Protein AF-A0A9C7CE19-F1 (afdb_monomer_lite)

pLDDT: mean 78.68, std 15.4, range [39.5, 96.31]

InterPro domains:
  IPR011577 Cytochrome b561, bacterial/Ni-hydrogenase [PF01292] (2-92)
  IPR016174 Di-haem cytochrome, transmembrane [SSF81342] (9-94)
  IPR051542 Hydrogenase-associated cytochrome [PTHR30485] (8-95)

Radius of gyration: 19.97 Å; chains: 1; bounding box: 48×38×49 Å

Secondary structure (DSSP, 8-state):
--HHHHTTS------TT--HHHHHHHHHHHHHHHHHHHHHHHHHTTTTTHHHHHHHHHHHHHHHHHHHHHHHHHHHHHHHTTS-HHHHHHH------GGGS-SS--HHHHHHHHHHHHHHHHHHHTT--HHHH-

Organism: NCBI:txid1743159

Structure (mmCIF, N/CA/C/O backbone):
data_AF-A0A9C7CE19-F1
#
_entry.id   AF-A0A9C7CE19-F1
#
loop_
_atom_site.group_PDB
_atom_site.id
_atom_site.type_symbol
_atom_site.label_atom_id
_atom_site.label_alt_id
_atom_site.label_comp_id
_atom_site.label_asym_id
_atom_site.label_entity_id
_atom_site.label_seq_id
_atom_site.pdbx_PDB_ins_code
_atom_site.Cartn_x
_atom_site.Cartn_y
_atom_site.Cartn_z
_atom_site.occupancy
_atom_site.B_iso_or_equiv
_atom_site.auth_seq_id
_atom_site.auth_comp_id
_atom_site.auth_asym_id
_atom_site.auth_atom_id
_atom_site.pdbx_PDB_model_num
ATOM 1 N N . MET A 1 1 ? 5.411 24.165 15.301 1.00 42.88 1 MET A N 1
ATOM 2 C CA . MET A 1 1 ? 5.730 22.914 16.039 1.00 42.88 1 MET A CA 1
ATOM 3 C C . MET A 1 1 ? 4.650 22.456 17.038 1.00 42.88 1 MET A C 1
ATOM 5 O O . MET A 1 1 ? 4.777 21.360 17.560 1.00 42.88 1 MET A O 1
ATOM 9 N N . LYS A 1 2 ? 3.567 23.219 17.296 1.00 42.75 2 LYS A N 1
ATOM 10 C CA . LYS A 1 2 ? 2.480 22.813 18.220 1.00 42.75 2 LYS A CA 1
ATOM 11 C C . LYS A 1 2 ? 1.338 22.004 17.569 1.00 42.75 2 LYS A C 1
ATOM 13 O O . LYS A 1 2 ? 0.602 21.337 18.281 1.00 42.75 2 LYS A O 1
ATOM 18 N N . HIS A 1 3 ? 1.236 21.987 16.237 1.00 40.69 3 HIS A N 1
ATOM 19 C CA . HIS A 1 3 ? 0.185 21.250 15.513 1.00 40.69 3 HIS A CA 1
ATOM 20 C C . HIS A 1 3 ? 0.498 19.761 15.290 1.00 40.69 3 HIS A C 1
ATOM 22 O O . HIS A 1 3 ? -0.416 18.947 15.281 1.00 40.69 3 HIS A O 1
ATOM 28 N N . ALA A 1 4 ? 1.778 19.375 15.213 1.00 50.25 4 ALA A N 1
ATOM 29 C CA . ALA A 1 4 ? 2.174 17.966 15.096 1.00 50.25 4 ALA A CA 1
ATOM 30 C C . ALA A 1 4 ? 1.837 17.155 16.363 1.00 50.25 4 ALA A C 1
ATOM 32 O O . ALA A 1 4 ? 1.495 15.981 16.278 1.00 50.25 4 ALA A O 1
ATOM 33 N N . LYS A 1 5 ? 1.865 17.802 17.538 1.00 49.75 5 LYS A N 1
ATOM 34 C CA . LYS A 1 5 ? 1.483 17.182 18.815 1.00 49.75 5 LYS A CA 1
ATOM 35 C C . LYS A 1 5 ? -0.040 17.099 19.001 1.00 49.75 5 LYS A C 1
ATOM 37 O O . LYS A 1 5 ? -0.499 16.249 19.747 1.00 49.75 5 LYS A O 1
ATOM 42 N N . GLY A 1 6 ? -0.808 17.929 18.287 1.00 47.00 6 GLY A N 1
ATOM 43 C CA . GLY A 1 6 ? -2.275 17.870 18.263 1.00 47.00 6 GLY A CA 1
ATOM 44 C C . GLY A 1 6 ? -2.822 16.684 17.464 1.00 47.00 6 GLY A C 1
ATOM 45 O O . GLY A 1 6 ? -3.856 16.147 17.825 1.00 47.00 6 GLY A O 1
ATOM 46 N N . LEU A 1 7 ? -2.086 16.211 16.450 1.00 51.66 7 LEU A N 1
ATOM 47 C CA . LEU A 1 7 ? -2.414 14.982 15.707 1.00 51.66 7 LEU A CA 1
ATOM 48 C C . LEU A 1 7 ? -2.135 13.696 16.506 1.00 51.66 7 LEU A C 1
ATOM 50 O O . LEU A 1 7 ? -2.610 12.627 16.134 1.00 51.66 7 LEU A O 1
ATOM 54 N N . LEU A 1 8 ? -1.364 13.804 17.594 1.00 55.44 8 LEU A N 1
ATOM 55 C CA . LEU A 1 8 ? -1.038 12.705 18.505 1.00 55.44 8 LEU A CA 1
ATOM 56 C C . LEU A 1 8 ? -1.953 12.667 19.742 1.00 55.44 8 LEU A C 1
ATOM 58 O O . LEU A 1 8 ? -1.912 11.705 20.508 1.00 55.44 8 LEU A O 1
ATOM 62 N N . SER A 1 9 ? -2.760 13.710 19.955 1.00 45.50 9 SER A N 1
ATOM 63 C CA . SER A 1 9 ? -3.727 13.766 21.047 1.00 45.50 9 SER A CA 1
ATOM 64 C C . SER A 1 9 ? -5.009 13.068 20.618 1.00 45.50 9 SER A C 1
ATOM 66 O O . SER A 1 9 ? -5.747 13.566 19.773 1.00 45.50 9 SER A O 1
ATOM 68 N N . GLY A 1 10 ? -5.256 11.905 21.221 1.00 49.19 10 GLY A N 1
ATOM 69 C CA . GLY A 1 10 ? -6.515 11.178 21.137 1.00 49.19 10 GLY A CA 1
ATOM 70 C C . GLY A 1 10 ? -7.654 11.959 21.782 1.00 49.19 10 GLY A C 1
ATOM 71 O O . GLY A 1 10 ? -8.035 11.675 22.916 1.00 49.19 10 GLY A O 1
ATOM 72 N N . ASP A 1 11 ? -8.197 12.932 21.056 1.00 39.66 11 ASP A N 1
ATOM 73 C CA . ASP A 1 11 ? -9.509 13.476 21.369 1.00 39.66 11 ASP A CA 1
ATOM 74 C C . ASP A 1 11 ? -10.563 12.450 20.933 1.00 39.66 11 ASP A C 1
ATOM 76 O O . ASP A 1 11 ? -10.711 12.117 19.756 1.00 39.66 11 ASP A O 1
ATOM 80 N N . GLN A 1 12 ? -11.215 11.862 21.933 1.00 44.00 12 GLN A N 1
ATOM 81 C CA . GLN A 1 12 ? -12.067 10.675 21.859 1.00 44.00 12 GLN A CA 1
ATOM 82 C C . GLN A 1 12 ? -13.480 10.994 21.358 1.00 44.00 12 GLN A C 1
ATOM 84 O O . GLN A 1 12 ? -14.472 10.468 21.868 1.00 44.00 12 GLN A O 1
ATOM 89 N N . HIS A 1 13 ? -13.597 11.831 20.331 1.00 39.50 13 HIS A N 1
ATOM 90 C CA . HIS A 1 13 ? -14.850 11.908 19.599 1.00 39.50 13 HIS A CA 1
ATOM 91 C C . HIS A 1 13 ? -14.966 10.642 18.758 1.00 39.50 13 HIS A C 1
ATOM 93 O O . HIS A 1 13 ? -14.219 10.429 17.807 1.00 39.50 13 HIS A O 1
ATOM 99 N N . SER A 1 14 ? -15.878 9.773 19.187 1.00 48.97 14 SER A N 1
ATOM 100 C CA . SER A 1 14 ? -16.183 8.455 18.633 1.00 48.97 14 SER A CA 1
ATOM 101 C C . SER A 1 14 ? -16.752 8.564 17.213 1.00 48.97 14 SER A C 1
ATOM 103 O O . SER A 1 14 ? -17.907 8.244 16.979 1.00 48.97 14 SER A O 1
ATOM 105 N N . THR A 1 15 ? -15.949 9.043 16.263 1.00 48.88 15 THR A N 1
ATOM 106 C CA . THR A 1 15 ? -16.176 8.881 14.826 1.00 48.88 15 THR A CA 1
ATOM 107 C C . THR A 1 15 ? -15.285 7.729 14.351 1.00 48.88 15 THR A C 1
ATOM 109 O O . THR A 1 15 ? -14.053 7.824 14.425 1.00 48.88 15 THR A O 1
ATOM 112 N N . PRO A 1 16 ? -15.859 6.610 13.884 1.00 53.22 16 PRO A N 1
ATOM 113 C CA . PRO A 1 16 ? -15.190 5.519 13.180 1.00 53.22 16 PRO A CA 1
ATOM 114 C C . PRO A 1 16 ? -14.478 5.997 11.899 1.00 53.22 16 PRO A C 1
ATOM 116 O O . PRO A 1 16 ? -14.884 5.683 10.791 1.00 53.22 16 PRO A O 1
ATOM 119 N N . GLY A 1 17 ? -13.372 6.730 12.019 1.00 51.66 17 GLY A N 1
ATOM 120 C CA . GLY A 1 17 ? -12.651 7.228 10.841 1.00 51.66 17 GLY A CA 1
ATOM 121 C C . GLY A 1 17 ? -11.302 7.886 11.109 1.00 51.66 17 GLY A C 1
ATOM 122 O O . GLY A 1 17 ? -10.424 7.832 10.254 1.00 51.66 17 GLY A O 1
ATOM 123 N N . HIS A 1 18 ? -11.070 8.435 12.302 1.00 52.25 18 HIS A N 1
ATOM 124 C CA . HIS A 1 18 ? -9.863 9.219 12.574 1.00 52.25 18 HIS A CA 1
ATOM 125 C C . HIS A 1 18 ? -8.812 8.431 13.362 1.00 52.25 18 HIS A C 1
ATOM 127 O O . HIS A 1 18 ? -8.452 8.801 14.473 1.00 52.25 18 HIS A O 1
ATOM 133 N N . ASN A 1 19 ? -8.281 7.350 12.778 1.00 67.94 19 ASN A N 1
ATOM 134 C CA . ASN A 1 19 ? -6.958 6.859 13.180 1.00 67.94 19 ASN A CA 1
ATOM 135 C C . ASN A 1 19 ? -5.911 7.536 12.275 1.00 67.94 19 ASN A C 1
ATOM 137 O O . ASN A 1 19 ? -5.570 6.966 11.233 1.00 67.94 19 ASN A O 1
ATOM 141 N N . PRO A 1 20 ? -5.424 8.750 12.618 1.00 70.69 20 PRO A N 1
ATOM 142 C CA . PRO A 1 20 ? -4.499 9.502 11.767 1.00 70.69 20 PRO A CA 1
ATOM 143 C C . PRO A 1 20 ? -3.224 8.705 11.487 1.00 70.69 20 PRO A C 1
ATOM 145 O O . PRO A 1 20 ? -2.698 8.747 10.378 1.00 70.69 20 PRO A O 1
ATOM 148 N N . VAL A 1 21 ? -2.773 7.910 12.461 1.00 71.94 21 VAL A N 1
ATOM 149 C CA . VAL A 1 21 ? -1.612 7.029 12.312 1.00 71.94 21 VAL A CA 1
ATOM 150 C C . VAL A 1 21 ? -1.901 5.928 11.290 1.00 71.94 21 VAL A C 1
ATOM 152 O O . VAL A 1 21 ? -1.094 5.698 10.392 1.00 71.94 21 VAL A O 1
ATOM 155 N N . GLY A 1 22 ? -3.074 5.294 11.363 1.00 76.31 22 GLY A N 1
ATOM 156 C CA . GLY A 1 22 ? -3.502 4.282 10.394 1.00 76.31 22 GLY A CA 1
ATOM 157 C C . GLY A 1 22 ? -3.598 4.822 8.964 1.00 76.31 22 GLY A C 1
ATOM 158 O O . GLY A 1 22 ? -3.133 4.170 8.032 1.00 76.31 22 GLY A O 1
ATOM 159 N N . GLY A 1 23 ? -4.135 6.034 8.791 1.00 81.06 23 GLY A N 1
ATOM 160 C CA . GLY A 1 23 ? -4.235 6.689 7.483 1.00 81.06 23 GLY A CA 1
ATOM 161 C C . GLY A 1 23 ? -2.871 6.981 6.850 1.00 81.06 23 GLY A C 1
ATOM 162 O O . GLY A 1 23 ? -2.668 6.690 5.673 1.00 81.06 23 GLY A O 1
ATOM 163 N N . ILE A 1 24 ? -1.911 7.482 7.635 1.00 84.69 24 ILE A N 1
ATOM 164 C CA . ILE A 1 24 ? -0.545 7.755 7.157 1.00 84.69 24 ILE A CA 1
ATOM 165 C C . ILE A 1 24 ? 0.139 6.467 6.691 1.00 84.69 24 ILE A C 1
ATOM 167 O O . ILE A 1 24 ? 0.754 6.455 5.626 1.00 84.69 24 ILE A O 1
ATOM 171 N N . VAL A 1 25 ? 0.006 5.374 7.453 1.00 86.38 25 VAL A N 1
ATOM 172 C CA . VAL A 1 25 ? 0.601 4.081 7.077 1.00 86.38 25 VAL A CA 1
ATOM 173 C C . VAL A 1 25 ? -0.009 3.551 5.779 1.00 86.38 25 VAL A C 1
ATOM 175 O O . VAL A 1 25 ? 0.731 3.064 4.930 1.00 86.38 25 VAL A O 1
ATOM 178 N N . MET A 1 26 ? -1.323 3.694 5.576 1.00 87.06 26 MET A N 1
ATOM 179 C CA . MET A 1 26 ? -1.965 3.278 4.323 1.00 87.06 26 MET A CA 1
ATOM 180 C C . MET A 1 26 ? -1.472 4.081 3.119 1.00 87.06 26 MET A C 1
ATOM 182 O O . MET A 1 26 ? -1.092 3.487 2.114 1.00 87.06 26 MET A O 1
ATOM 186 N N . VAL A 1 27 ? -1.413 5.413 3.223 1.00 89.19 27 VAL A N 1
ATOM 187 C CA . VAL A 1 27 ? -0.878 6.262 2.143 1.00 89.19 27 VAL A CA 1
ATOM 188 C C . VAL A 1 27 ? 0.587 5.918 1.858 1.00 89.19 27 VAL A C 1
ATOM 190 O O . VAL A 1 27 ? 0.976 5.806 0.696 1.00 89.19 27 VAL A O 1
ATOM 193 N N . GLY A 1 28 ? 1.384 5.686 2.905 1.00 91.38 28 GLY A N 1
ATOM 194 C CA . GLY A 1 28 ? 2.775 5.253 2.779 1.00 91.38 28 GLY A CA 1
ATOM 195 C C . GLY A 1 28 ? 2.915 3.912 2.056 1.00 91.38 28 GLY A C 1
ATOM 196 O O . GLY A 1 28 ? 3.692 3.808 1.111 1.00 91.38 28 GLY A O 1
ATOM 197 N N . LEU A 1 29 ? 2.132 2.901 2.442 1.00 91.75 29 LEU A N 1
ATOM 198 C CA . LEU A 1 29 ? 2.140 1.587 1.791 1.00 91.75 29 LEU A CA 1
ATOM 199 C C . LEU A 1 29 ? 1.665 1.659 0.335 1.00 91.75 29 LEU A C 1
ATOM 201 O O . LEU A 1 29 ? 2.284 1.040 -0.525 1.00 91.75 29 LEU A O 1
ATOM 205 N N . MET A 1 30 ? 0.625 2.441 0.030 1.00 93.19 30 MET A N 1
ATOM 206 C CA . MET A 1 30 ? 0.168 2.651 -1.351 1.00 93.19 30 MET A CA 1
ATOM 207 C C . MET A 1 30 ? 1.260 3.282 -2.220 1.00 93.19 30 MET A C 1
ATOM 209 O O . MET A 1 30 ? 1.477 2.843 -3.349 1.00 93.19 30 MET A O 1
ATOM 213 N N . LEU A 1 31 ? 1.975 4.276 -1.687 1.00 94.50 31 LEU A N 1
ATOM 214 C CA . LEU A 1 31 ? 3.094 4.912 -2.377 1.00 94.50 31 LEU A CA 1
ATOM 215 C C . LEU A 1 31 ? 4.251 3.930 -2.593 1.00 94.50 31 LEU A C 1
ATOM 217 O O . LEU A 1 31 ? 4.797 3.876 -3.691 1.00 94.50 31 LEU A O 1
ATOM 221 N N . LEU A 1 32 ? 4.601 3.123 -1.589 1.00 94.06 32 LEU A N 1
ATOM 222 C CA . LEU A 1 32 ? 5.657 2.117 -1.728 1.00 94.06 32 LEU A CA 1
ATOM 223 C C . LEU A 1 32 ? 5.299 1.061 -2.775 1.00 94.06 32 LEU A C 1
ATOM 225 O O . LEU A 1 32 ? 6.126 0.764 -3.629 1.00 94.06 32 LEU A O 1
ATOM 229 N N . ILE A 1 33 ? 4.067 0.546 -2.772 1.00 94.75 33 ILE A N 1
ATOM 230 C CA . ILE A 1 33 ? 3.602 -0.424 -3.777 1.00 94.75 33 ILE A CA 1
ATOM 231 C C . ILE A 1 33 ? 3.671 0.176 -5.188 1.00 94.75 33 ILE A C 1
ATOM 233 O O . ILE A 1 33 ? 4.131 -0.492 -6.114 1.00 94.75 33 ILE A O 1
ATOM 237 N N . LEU A 1 34 ? 3.268 1.441 -5.352 1.00 94.69 34 LEU A N 1
ATOM 238 C CA . LEU A 1 34 ? 3.383 2.148 -6.629 1.00 94.69 34 LEU A CA 1
ATOM 239 C C . LEU A 1 34 ? 4.844 2.239 -7.090 1.00 94.69 34 LEU A C 1
ATOM 241 O O . LEU A 1 34 ? 5.137 1.959 -8.251 1.00 94.69 34 LEU A O 1
ATOM 245 N N . LEU A 1 35 ? 5.758 2.605 -6.187 1.00 93.81 35 LEU A N 1
ATOM 246 C CA . LEU A 1 35 ? 7.181 2.708 -6.500 1.00 93.81 35 LEU A CA 1
ATOM 247 C C . LEU A 1 35 ? 7.801 1.349 -6.843 1.00 93.81 35 LEU A C 1
ATOM 249 O O . LEU A 1 35 ? 8.556 1.284 -7.804 1.00 93.81 35 LEU A O 1
ATOM 253 N N . ILE A 1 36 ? 7.449 0.275 -6.128 1.00 94.69 36 ILE A N 1
ATOM 254 C CA . ILE A 1 36 ? 7.895 -1.099 -6.431 1.00 94.69 36 ILE A CA 1
ATOM 255 C C . ILE A 1 36 ? 7.451 -1.507 -7.838 1.00 94.69 36 ILE A C 1
ATOM 257 O O . ILE A 1 36 ? 8.242 -2.053 -8.606 1.00 94.69 36 ILE A O 1
ATOM 261 N N . GLY A 1 37 ? 6.195 -1.222 -8.195 1.00 91.19 37 GLY A N 1
ATOM 262 C CA . GLY A 1 37 ? 5.680 -1.490 -9.538 1.00 91.19 37 GLY A CA 1
ATOM 263 C C . GLY A 1 37 ? 6.412 -0.686 -10.616 1.00 91.19 37 GLY A C 1
ATOM 264 O O . GLY A 1 37 ? 6.771 -1.236 -11.655 1.00 91.19 37 GLY A O 1
ATOM 265 N N . LEU A 1 38 ? 6.681 0.597 -10.355 1.00 91.75 38 LEU A N 1
ATOM 266 C CA . LEU A 1 38 ? 7.385 1.485 -11.279 1.00 91.75 38 LEU A CA 1
ATOM 267 C C . LEU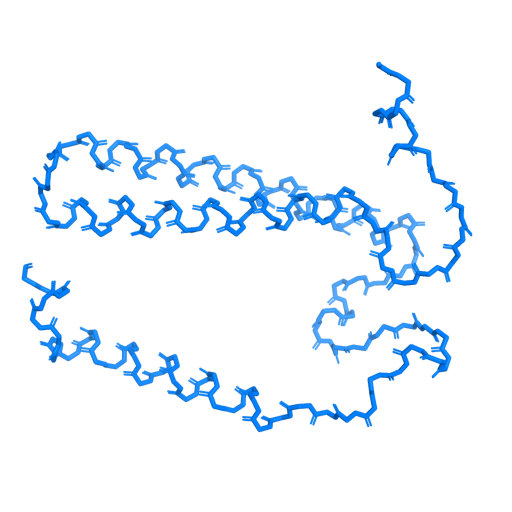 A 1 38 ? 8.843 1.048 -11.499 1.00 91.75 38 LEU A C 1
ATOM 269 O O . LEU A 1 38 ? 9.284 0.946 -12.643 1.00 91.75 38 LEU A O 1
ATOM 273 N N . THR A 1 39 ? 9.583 0.761 -10.425 1.00 91.31 39 THR A N 1
ATOM 274 C CA . THR A 1 39 ? 10.974 0.295 -10.520 1.00 91.31 39 THR A CA 1
ATOM 275 C C . THR A 1 39 ? 11.063 -1.093 -11.135 1.00 91.31 39 THR A C 1
ATOM 277 O O . THR A 1 39 ? 11.959 -1.332 -11.937 1.00 91.31 39 THR A O 1
ATOM 280 N N . GLY A 1 40 ? 10.102 -1.979 -10.850 1.00 88.25 40 GLY A N 1
ATOM 281 C CA . GLY A 1 40 ? 10.012 -3.289 -11.495 1.00 88.25 40 GLY A CA 1
ATOM 282 C C . GLY A 1 40 ? 9.789 -3.169 -13.005 1.00 88.25 40 GLY A C 1
ATOM 283 O O . GLY A 1 40 ? 10.503 -3.790 -13.787 1.00 88.25 40 GLY A O 1
ATOM 284 N N . TYR A 1 41 ? 8.864 -2.303 -13.431 1.00 86.12 41 TYR A N 1
ATOM 285 C CA . TYR A 1 41 ? 8.627 -2.039 -14.852 1.00 86.12 41 TYR A CA 1
ATOM 286 C C . TYR A 1 41 ? 9.861 -1.448 -15.551 1.00 86.12 41 TYR A C 1
ATOM 288 O O . TYR A 1 41 ? 10.237 -1.900 -16.632 1.00 86.12 41 TYR A O 1
ATOM 296 N N . PHE A 1 42 ? 10.527 -0.466 -14.934 1.00 88.12 42 PHE A N 1
ATOM 297 C CA . PHE A 1 42 ? 11.740 0.122 -15.507 1.00 88.12 42 PHE A CA 1
ATOM 298 C C . PHE A 1 42 ? 12.940 -0.826 -15.509 1.00 88.12 42 PHE A C 1
ATOM 300 O O . PHE A 1 42 ? 13.770 -0.726 -16.411 1.00 88.12 42 PHE A O 1
ATOM 307 N N . SER A 1 43 ? 13.014 -1.751 -14.549 1.00 85.50 43 SER A N 1
ATOM 308 C CA . SER A 1 43 ? 14.032 -2.802 -14.516 1.00 85.50 43 SER A CA 1
ATOM 309 C C . SER A 1 43 ? 13.877 -3.759 -15.700 1.00 85.50 43 SER A C 1
ATOM 311 O O . SER A 1 43 ? 14.860 -4.018 -16.386 1.00 85.50 43 SER A O 1
ATOM 313 N N . VAL A 1 44 ? 12.649 -4.185 -16.023 1.00 83.38 44 VAL A N 1
ATOM 314 C CA . VAL A 1 44 ? 12.377 -5.035 -17.202 1.00 83.38 44 VAL A CA 1
ATOM 315 C C . VAL A 1 44 ? 12.718 -4.325 -18.515 1.00 83.38 44 VAL A C 1
ATOM 317 O O . VAL A 1 44 ? 13.174 -4.959 -19.456 1.00 83.38 44 VAL A O 1
ATOM 320 N N . LYS A 1 45 ? 12.533 -3.002 -18.588 1.00 83.50 45 LYS A N 1
ATOM 321 C CA . LYS A 1 45 ? 12.854 -2.204 -19.784 1.00 83.50 45 LYS A CA 1
ATOM 322 C C . LYS A 1 45 ? 14.330 -1.830 -19.929 1.00 83.50 45 LYS A C 1
ATOM 324 O O . LYS A 1 45 ? 14.647 -1.058 -20.830 1.00 83.50 45 LYS A O 1
ATOM 329 N N . GLU A 1 46 ? 15.197 -2.298 -19.029 1.00 79.06 46 GLU A N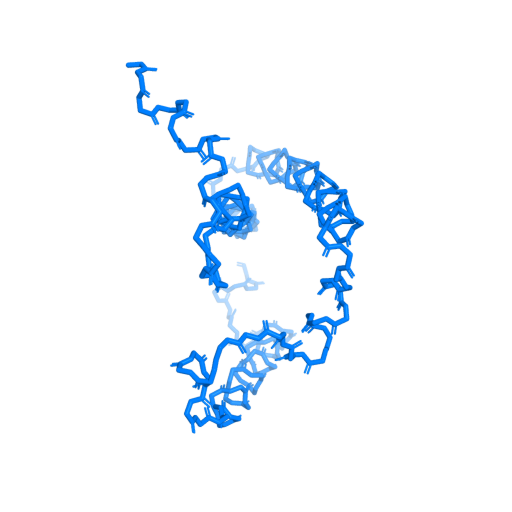 1
ATOM 330 C CA . GLU A 1 46 ? 16.625 -1.948 -18.964 1.00 79.06 46 GLU A CA 1
ATOM 331 C C . GLU A 1 46 ? 16.895 -0.429 -19.019 1.00 79.06 46 GLU A C 1
ATOM 333 O O . GLU A 1 46 ? 17.985 0.013 -19.373 1.00 79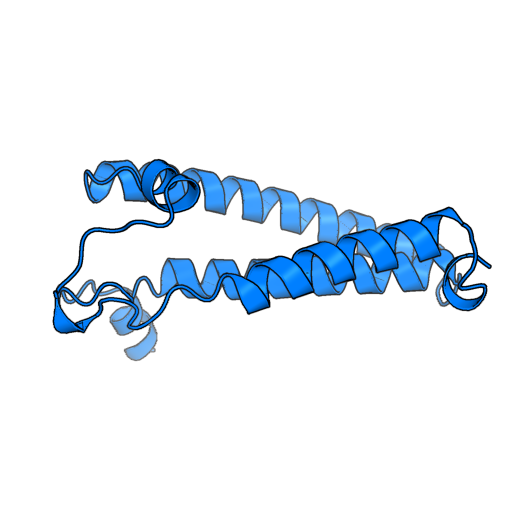.06 46 GLU A O 1
ATOM 338 N N . PHE A 1 47 ? 15.915 0.400 -18.632 1.00 74.69 47 PHE A N 1
ATOM 339 C CA . PHE A 1 47 ? 15.942 1.850 -18.871 1.00 74.69 47 PHE A CA 1
ATOM 340 C C . PHE A 1 47 ? 17.125 2.544 -18.170 1.00 74.69 47 PHE A C 1
ATOM 342 O O . PHE A 1 47 ? 17.579 3.600 -18.605 1.00 74.69 47 PHE A O 1
ATOM 349 N N . LEU A 1 48 ? 17.620 1.934 -17.087 1.00 76.94 48 LEU A N 1
ATOM 350 C CA . LEU A 1 48 ? 18.683 2.436 -16.209 1.00 76.94 48 LEU A CA 1
ATOM 351 C C . LEU A 1 48 ? 19.619 1.306 -15.702 1.00 76.94 48 LEU A C 1
ATOM 353 O O . LEU A 1 48 ? 20.383 1.526 -14.763 1.00 76.94 48 LEU A O 1
ATOM 357 N N . GLY A 1 49 ? 19.567 0.109 -16.308 1.00 78.69 49 GLY A N 1
ATOM 358 C CA . GLY A 1 49 ? 20.389 -1.054 -15.925 1.00 78.69 49 GLY A CA 1
ATOM 359 C C . GLY A 1 49 ? 20.193 -1.526 -14.473 1.00 78.69 49 GLY A C 1
ATOM 360 O O . GLY A 1 49 ? 19.081 -1.462 -13.939 1.00 78.69 49 GLY A O 1
ATOM 361 N N . ASP A 1 50 ? 21.283 -1.960 -13.826 1.00 81.25 50 ASP A N 1
ATOM 362 C CA . ASP A 1 50 ? 21.294 -2.508 -12.453 1.00 81.25 50 ASP A CA 1
ATOM 363 C C . ASP A 1 50 ? 20.723 -1.552 -11.394 1.00 81.25 50 ASP A C 1
ATOM 365 O O . ASP A 1 50 ? 20.130 -2.002 -10.414 1.00 81.25 50 ASP A O 1
ATOM 369 N N . LEU A 1 51 ? 20.800 -0.232 -11.611 1.00 87.69 51 LEU A N 1
ATOM 370 C CA . LEU A 1 51 ? 20.300 0.760 -10.651 1.00 87.69 51 LEU A CA 1
ATOM 371 C C . LEU A 1 51 ? 18.800 0.608 -10.360 1.00 87.69 51 LEU A C 1
ATOM 373 O O . LEU A 1 51 ? 18.359 0.878 -9.243 1.00 87.69 51 LEU A O 1
ATOM 377 N N . MET A 1 52 ? 17.993 0.192 -11.344 1.00 88.81 52 MET A N 1
ATOM 378 C CA . MET A 1 52 ? 16.557 -0.038 -11.116 1.00 88.81 52 MET A CA 1
ATOM 379 C C . MET A 1 52 ? 16.299 -1.322 -10.339 1.00 88.81 52 MET A C 1
ATOM 381 O O . MET A 1 52 ? 15.356 -1.356 -9.550 1.00 88.81 52 MET A O 1
ATOM 385 N N . GLY A 1 53 ? 17.135 -2.345 -10.535 1.00 86.69 53 GLY A N 1
ATOM 386 C CA . GLY A 1 53 ? 17.090 -3.580 -9.756 1.00 86.69 53 GLY A CA 1
ATOM 387 C C . GLY A 1 53 ? 17.424 -3.319 -8.289 1.00 86.69 53 GLY A C 1
ATOM 388 O O . GLY A 1 53 ? 16.628 -3.656 -7.413 1.00 86.69 53 GLY A O 1
ATOM 389 N N . GLU A 1 54 ? 18.526 -2.611 -8.025 1.00 90.31 54 GLU A N 1
ATOM 390 C CA . GLU A 1 54 ? 18.920 -2.204 -6.668 1.00 90.31 54 GLU A CA 1
ATOM 391 C C . GLU A 1 54 ? 17.851 -1.323 -6.003 1.00 90.31 54 GLU A C 1
ATOM 393 O O . GLU A 1 54 ? 17.484 -1.535 -4.845 1.00 90.31 54 GLU A O 1
ATOM 398 N N . ALA A 1 55 ? 17.289 -0.353 -6.738 1.00 92.19 55 ALA A N 1
ATOM 399 C CA . ALA A 1 55 ? 16.202 0.480 -6.231 1.00 92.19 55 ALA A CA 1
ATOM 400 C C . ALA A 1 55 ? 14.943 -0.346 -5.925 1.00 92.19 55 ALA A C 1
ATOM 402 O O . ALA A 1 55 ? 14.299 -0.127 -4.899 1.00 92.19 55 ALA A O 1
ATOM 403 N N . HIS A 1 56 ? 14.584 -1.301 -6.786 1.00 94.19 56 HIS A N 1
ATOM 404 C CA . HIS A 1 56 ? 13.459 -2.202 -6.551 1.00 94.19 56 HIS A CA 1
ATOM 405 C C . HIS A 1 56 ? 13.664 -3.036 -5.284 1.00 94.19 56 HIS A C 1
ATOM 407 O O . HIS A 1 56 ? 12.775 -3.066 -4.433 1.00 94.19 56 HIS A O 1
ATOM 413 N N . GLU A 1 57 ? 14.838 -3.648 -5.119 1.00 93.38 57 GLU A N 1
ATOM 414 C CA . GLU A 1 57 ? 15.182 -4.439 -3.935 1.00 93.38 57 GLU A CA 1
ATOM 415 C C . GLU A 1 57 ? 15.143 -3.595 -2.652 1.00 93.38 57 GLU A C 1
ATOM 417 O O . GLU A 1 57 ? 14.544 -4.000 -1.647 1.00 93.38 57 GLU A O 1
ATOM 422 N N . ALA A 1 58 ? 15.712 -2.388 -2.691 1.00 95.25 58 ALA A N 1
ATOM 423 C CA . ALA A 1 58 ? 15.723 -1.474 -1.554 1.00 95.25 58 ALA A CA 1
ATOM 424 C C . ALA A 1 58 ? 14.304 -1.037 -1.152 1.00 95.25 58 ALA A C 1
ATOM 426 O O . ALA A 1 58 ? 13.949 -1.071 0.031 1.00 95.25 58 ALA A O 1
ATOM 427 N N . ILE A 1 59 ? 13.465 -0.660 -2.124 1.00 95.44 59 ILE A N 1
ATOM 428 C CA . ILE A 1 59 ? 12.082 -0.231 -1.865 1.00 95.44 59 ILE A CA 1
ATOM 429 C C . ILE A 1 59 ? 11.234 -1.419 -1.394 1.00 95.44 59 ILE A C 1
ATOM 431 O O . ILE A 1 59 ? 10.437 -1.259 -0.468 1.00 95.44 59 ILE A O 1
ATOM 435 N N . ALA A 1 60 ? 11.419 -2.613 -1.965 1.00 95.31 60 ALA A N 1
ATOM 436 C CA . ALA A 1 60 ? 10.728 -3.826 -1.533 1.00 95.31 60 ALA A CA 1
ATOM 437 C C . ALA A 1 60 ? 11.086 -4.200 -0.085 1.00 95.31 60 ALA A C 1
ATOM 439 O O . ALA A 1 60 ? 10.196 -4.490 0.718 1.00 95.31 60 ALA A O 1
ATOM 440 N N . SER A 1 61 ? 12.366 -4.108 0.280 1.00 96.31 61 SER A N 1
ATOM 441 C CA . SER A 1 61 ? 12.840 -4.344 1.650 1.00 96.31 61 SER A CA 1
ATOM 442 C C . SER A 1 61 ? 12.264 -3.327 2.638 1.00 96.31 61 SER A C 1
ATOM 444 O O . SER A 1 61 ? 11.801 -3.692 3.723 1.00 96.31 61 SER A O 1
ATOM 446 N N . LEU A 1 62 ? 12.217 -2.048 2.248 1.00 95.06 62 LEU A N 1
ATOM 447 C CA . LEU A 1 62 ? 11.583 -0.997 3.041 1.00 95.06 62 LEU A CA 1
ATOM 448 C C . LEU A 1 62 ? 10.079 -1.252 3.213 1.00 95.06 62 LEU A C 1
ATOM 450 O O . LEU A 1 62 ? 9.559 -1.143 4.323 1.00 95.06 62 LEU A O 1
ATOM 454 N N . ALA A 1 63 ? 9.379 -1.624 2.140 1.00 94.88 63 ALA A N 1
ATOM 455 C CA . ALA A 1 63 ? 7.960 -1.955 2.196 1.00 94.88 63 ALA A CA 1
ATOM 456 C C . ALA A 1 63 ? 7.690 -3.141 3.122 1.00 94.88 63 ALA A C 1
ATOM 458 O O . ALA A 1 63 ? 6.768 -3.067 3.932 1.00 94.88 63 ALA A O 1
ATOM 459 N N . LEU A 1 64 ? 8.523 -4.185 3.080 1.00 95.56 64 LEU A N 1
ATOM 460 C CA . LEU A 1 64 ? 8.416 -5.323 3.990 1.00 95.56 64 LEU A CA 1
ATOM 461 C C . LEU A 1 64 ? 8.543 -4.884 5.456 1.00 95.56 64 LEU A C 1
ATOM 463 O O . LEU A 1 64 ? 7.718 -5.269 6.286 1.00 95.56 64 LEU A O 1
ATOM 467 N N . ALA A 1 65 ? 9.517 -4.026 5.771 1.00 95.38 65 ALA A N 1
ATOM 468 C CA . ALA A 1 65 ? 9.678 -3.482 7.118 1.00 95.38 65 ALA A CA 1
ATOM 469 C C . ALA A 1 65 ? 8.436 -2.690 7.573 1.00 95.38 65 ALA A C 1
ATOM 471 O O . ALA A 1 65 ? 7.944 -2.888 8.687 1.00 95.38 65 ALA A O 1
ATOM 472 N N . VAL A 1 66 ? 7.879 -1.840 6.702 1.00 94.06 66 VAL A N 1
ATOM 473 C CA . VAL A 1 66 ? 6.656 -1.074 7.001 1.00 94.06 66 VAL A CA 1
ATOM 474 C C . VAL A 1 66 ? 5.449 -1.996 7.182 1.00 94.06 66 VAL A C 1
ATOM 476 O O . VAL A 1 66 ? 4.646 -1.764 8.084 1.00 94.06 66 VAL A O 1
ATOM 479 N N . VAL A 1 67 ? 5.325 -3.064 6.389 1.00 94.81 67 VAL A N 1
ATOM 480 C CA . VAL A 1 67 ? 4.258 -4.068 6.538 1.00 94.81 67 VAL A CA 1
ATOM 481 C C . VAL A 1 67 ? 4.345 -4.765 7.895 1.00 94.81 67 VAL A C 1
ATOM 483 O O . VAL A 1 67 ? 3.323 -4.897 8.568 1.00 94.81 67 VAL A O 1
ATOM 486 N N . VAL A 1 68 ? 5.540 -5.156 8.349 1.00 95.56 68 VAL A N 1
ATOM 487 C CA . VAL A 1 68 ? 5.718 -5.759 9.683 1.00 95.56 68 VAL A CA 1
ATOM 488 C C . VAL A 1 68 ? 5.249 -4.799 10.779 1.00 95.56 68 VAL A C 1
ATOM 490 O O . VAL A 1 68 ? 4.473 -5.189 11.654 1.00 95.56 68 VAL A O 1
ATOM 493 N N . VAL A 1 69 ? 5.653 -3.526 10.700 1.00 92.50 69 VAL A N 1
ATOM 494 C CA . VAL A 1 69 ? 5.203 -2.483 11.637 1.00 92.50 69 VAL A CA 1
ATOM 495 C C . VAL A 1 69 ? 3.687 -2.289 11.564 1.00 92.50 69 VAL A C 1
ATOM 497 O O . VAL A 1 69 ? 3.034 -2.171 12.599 1.00 92.50 69 VAL A O 1
ATOM 500 N N . HIS A 1 70 ? 3.105 -2.298 10.365 1.00 89.94 70 HIS A N 1
ATOM 501 C CA . HIS A 1 70 ? 1.668 -2.161 10.153 1.00 89.94 70 HIS A CA 1
ATOM 502 C C . HIS A 1 70 ? 0.876 -3.305 10.800 1.00 89.94 70 HIS A C 1
ATOM 504 O O . HIS A 1 70 ? -0.096 -3.053 11.513 1.00 89.94 70 HIS A O 1
ATOM 510 N N . VAL A 1 71 ? 1.309 -4.553 10.604 1.00 91.38 71 VAL A N 1
ATOM 511 C CA . VAL A 1 71 ? 0.672 -5.734 11.204 1.00 91.38 71 VAL A CA 1
ATOM 512 C C . VAL A 1 71 ? 0.784 -5.690 12.726 1.00 91.38 71 VAL A C 1
ATOM 514 O O . VAL A 1 71 ? -0.215 -5.887 13.419 1.00 91.38 71 VAL A O 1
ATOM 517 N N . ALA A 1 72 ? 1.964 -5.362 13.260 1.00 91.06 72 ALA A N 1
ATOM 518 C CA . ALA A 1 72 ? 2.151 -5.194 14.699 1.00 91.06 72 ALA A CA 1
ATOM 519 C C . ALA A 1 72 ? 1.228 -4.099 15.262 1.00 91.06 72 ALA A C 1
ATOM 521 O O . ALA A 1 72 ? 0.550 -4.318 16.266 1.00 91.06 72 ALA A O 1
ATOM 522 N N . ALA A 1 73 ? 1.133 -2.951 14.585 1.00 86.19 73 ALA A N 1
ATOM 523 C CA . ALA A 1 73 ? 0.239 -1.863 14.968 1.00 86.19 73 ALA A CA 1
ATOM 524 C C . ALA A 1 73 ? -1.238 -2.285 14.928 1.00 86.19 73 ALA A C 1
ATOM 526 O O . ALA A 1 73 ? -1.986 -1.954 15.845 1.00 86.19 73 ALA A O 1
ATOM 527 N N . ALA A 1 74 ? -1.660 -3.051 13.918 1.00 85.50 74 ALA A N 1
ATOM 528 C CA . ALA A 1 74 ? -3.021 -3.573 13.825 1.00 85.50 74 ALA A CA 1
ATOM 529 C C . ALA A 1 74 ? -3.351 -4.523 14.988 1.00 85.50 74 ALA A C 1
ATOM 531 O O . ALA A 1 74 ? -4.433 -4.422 15.566 1.00 85.50 74 ALA A O 1
ATOM 532 N N . ILE A 1 75 ? -2.415 -5.397 15.377 1.00 87.25 75 ILE A N 1
ATOM 533 C CA . ILE A 1 75 ? -2.574 -6.298 16.530 1.00 87.25 75 ILE A CA 1
ATOM 534 C C . ILE A 1 75 ? -2.661 -5.492 17.831 1.00 87.25 75 ILE A C 1
ATOM 536 O O . ILE A 1 75 ? -3.599 -5.681 18.604 1.00 87.25 75 ILE A O 1
ATOM 540 N N . ILE A 1 76 ? -1.732 -4.558 18.058 1.00 85.56 76 ILE A N 1
ATOM 541 C CA . ILE A 1 76 ? -1.715 -3.705 19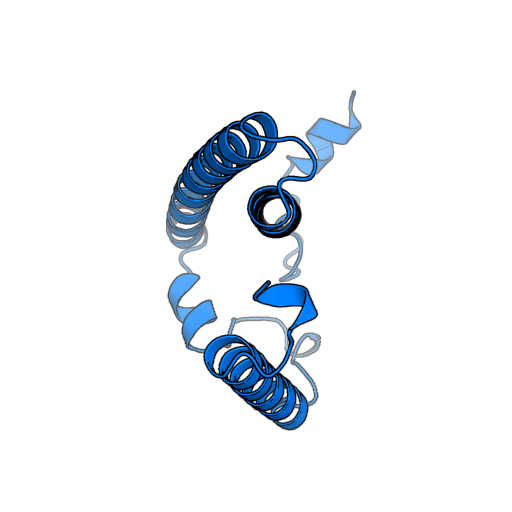.257 1.00 85.56 76 ILE A CA 1
ATOM 542 C C . ILE A 1 76 ? -3.016 -2.907 19.364 1.00 85.56 76 ILE A C 1
ATOM 544 O O . ILE A 1 76 ? -3.642 -2.885 20.422 1.00 85.56 76 ILE A O 1
ATOM 548 N N . MET A 1 77 ? -3.462 -2.294 18.266 1.00 80.19 77 MET A N 1
ATOM 549 C CA . MET A 1 77 ? -4.702 -1.522 18.244 1.00 80.19 77 MET A CA 1
ATOM 550 C C . MET A 1 77 ? -5.924 -2.413 18.480 1.00 80.19 77 MET A C 1
ATOM 552 O O . MET A 1 77 ? -6.841 -2.008 19.189 1.00 80.19 77 MET A O 1
ATOM 556 N N . SER A 1 78 ? -5.914 -3.643 17.959 1.00 81.94 78 SER A N 1
ATOM 557 C CA . SER A 1 78 ? -6.978 -4.622 18.194 1.00 81.94 78 SER A CA 1
ATOM 558 C C . SER A 1 78 ? -7.088 -4.999 19.676 1.00 81.94 78 SER A C 1
ATOM 560 O O . SER A 1 78 ? -8.195 -5.118 20.200 1.00 81.94 78 SER A O 1
ATOM 562 N N . LEU A 1 79 ? -5.955 -5.117 20.377 1.00 83.44 79 LEU A N 1
ATOM 563 C CA . LEU A 1 79 ? -5.921 -5.370 21.819 1.00 83.44 79 LEU A CA 1
ATOM 564 C C . LEU A 1 79 ? -6.349 -4.141 22.636 1.00 83.44 79 LEU A C 1
ATOM 566 O O . LEU A 1 79 ? -7.150 -4.274 23.560 1.00 83.44 79 LEU A O 1
ATOM 570 N N . LEU A 1 80 ? -5.857 -2.946 22.287 1.00 80.44 80 LEU A N 1
ATOM 571 C CA . LEU A 1 80 ? -6.176 -1.694 22.986 1.00 80.44 80 LEU A CA 1
ATOM 572 C C . LEU A 1 80 ? -7.652 -1.307 22.848 1.00 80.44 80 LEU A C 1
ATOM 574 O O . LEU A 1 80 ? -8.283 -0.932 23.834 1.00 80.44 80 LEU A O 1
ATOM 578 N N . GLN A 1 81 ? -8.209 -1.419 21.640 1.00 73.12 81 GLN A N 1
ATOM 579 C CA . GLN A 1 81 ? -9.616 -1.113 21.370 1.00 73.12 81 GLN A CA 1
ATOM 580 C C . GLN A 1 81 ? -10.557 -2.246 21.796 1.00 73.12 81 GLN A C 1
ATOM 582 O O . GLN A 1 81 ? -11.768 -2.052 21.786 1.00 73.12 81 GLN A O 1
ATOM 587 N N . LYS A 1 82 ? -10.023 -3.421 22.178 1.00 74.31 82 LYS A N 1
ATOM 588 C CA . LYS A 1 82 ? -10.786 -4.644 22.500 1.00 74.31 82 LYS A CA 1
ATOM 589 C C . LYS A 1 82 ? -11.763 -5.072 21.396 1.00 74.31 82 LYS A C 1
ATOM 591 O O . LYS A 1 82 ? -12.684 -5.850 21.636 1.00 74.31 82 LYS A O 1
ATOM 596 N N . GLU A 1 83 ? -11.535 -4.602 20.175 1.00 72.81 83 GLU A N 1
ATOM 597 C CA . GLU A 1 83 ? -12.265 -4.999 18.982 1.00 72.81 83 GLU A CA 1
ATOM 598 C C . GLU A 1 83 ? -11.329 -5.795 18.077 1.00 72.81 83 GLU A C 1
ATOM 600 O O . GLU A 1 83 ? -10.189 -5.402 17.827 1.00 72.81 83 GLU A O 1
ATOM 605 N N . ASN A 1 84 ? -11.810 -6.922 17.552 1.00 76.06 84 ASN A N 1
ATOM 606 C CA . ASN A 1 84 ? -11.055 -7.718 16.589 1.00 76.06 84 ASN A CA 1
ATOM 607 C C . ASN A 1 84 ? -11.050 -7.022 15.220 1.00 76.06 84 ASN A C 1
ATOM 609 O O . ASN A 1 84 ? -11.867 -7.342 14.357 1.00 76.06 84 ASN A O 1
ATOM 613 N N . LEU A 1 85 ? -10.108 -6.098 15.007 1.00 74.88 85 LEU A N 1
ATOM 614 C CA . LEU A 1 85 ? -9.947 -5.360 13.747 1.00 74.88 85 LEU A CA 1
ATOM 615 C C . LEU A 1 85 ? -9.770 -6.306 12.555 1.00 74.88 85 LEU A C 1
ATOM 617 O O . LEU A 1 85 ? -10.385 -6.109 11.510 1.00 74.88 85 LEU A O 1
ATOM 621 N N . VAL A 1 86 ? -9.002 -7.385 12.740 1.00 76.06 86 VAL A N 1
ATOM 622 C CA . VAL A 1 86 ? -8.799 -8.427 11.720 1.00 76.06 86 VAL A CA 1
ATOM 623 C C . VAL A 1 86 ? -10.127 -9.087 11.340 1.00 76.06 86 VAL A C 1
ATOM 625 O O . VAL A 1 86 ? -10.412 -9.297 10.163 1.00 76.06 86 VAL A O 1
ATOM 628 N N . ARG A 1 87 ? -10.998 -9.355 12.322 1.00 78.62 87 ARG A N 1
ATOM 629 C CA . ARG A 1 87 ? -12.333 -9.909 12.058 1.00 78.62 87 ARG A CA 1
ATOM 630 C C . ARG A 1 87 ? -13.189 -8.922 11.270 1.00 78.62 87 ARG A C 1
ATOM 632 O O . ARG A 1 87 ? -13.902 -9.352 10.367 1.00 78.62 87 ARG A O 1
ATOM 639 N N . SER A 1 88 ? -13.112 -7.630 11.574 1.00 79.25 88 SER A N 1
ATOM 640 C CA . SER A 1 88 ? -13.824 -6.586 10.828 1.00 79.25 88 SER A CA 1
ATOM 641 C C . SER A 1 88 ? -13.334 -6.464 9.381 1.00 79.25 88 SER A C 1
ATOM 643 O O . SER A 1 88 ? -14.148 -6.236 8.493 1.00 79.25 88 SER A O 1
ATOM 645 N N . MET A 1 89 ? -12.042 -6.690 9.117 1.00 81.31 89 MET A N 1
ATOM 646 C CA . MET A 1 89 ? -11.498 -6.741 7.750 1.00 81.31 89 MET A CA 1
ATOM 647 C C . MET A 1 89 ? -12.033 -7.940 6.957 1.00 81.31 89 MET A C 1
ATOM 649 O O . MET A 1 89 ? -12.438 -7.781 5.812 1.00 81.31 89 MET A O 1
ATOM 653 N N . VAL A 1 90 ? -12.089 -9.128 7.571 1.00 82.00 90 VAL A N 1
ATOM 654 C CA . VAL A 1 90 ? -12.589 -10.348 6.906 1.00 82.00 90 VAL A CA 1
ATOM 655 C C . VAL A 1 90 ? -14.102 -10.302 6.704 1.00 82.00 90 VAL A C 1
ATOM 657 O O . VAL A 1 90 ? -14.614 -10.680 5.655 1.00 82.00 90 VAL A O 1
ATOM 660 N N . THR A 1 91 ? -14.840 -9.855 7.719 1.00 79.75 91 THR A N 1
ATOM 661 C CA . THR A 1 91 ? -16.308 -9.805 7.660 1.00 79.75 91 THR A CA 1
ATOM 662 C C . THR A 1 91 ? -16.835 -8.581 6.917 1.00 79.75 91 THR A C 1
ATOM 664 O O . THR A 1 91 ? -18.015 -8.556 6.571 1.00 79.75 91 THR A O 1
ATOM 667 N N . GLY A 1 92 ? -15.996 -7.562 6.704 1.00 75.19 92 GLY A N 1
ATOM 668 C CA . GLY A 1 92 ? -16.395 -6.268 6.148 1.00 75.19 92 GLY A CA 1
ATOM 669 C C . GLY A 1 92 ? -17.358 -5.486 7.047 1.00 75.19 92 GLY A C 1
ATOM 670 O O . GLY A 1 92 ? -17.982 -4.532 6.591 1.00 75.19 92 GLY A O 1
ATOM 671 N N . LYS A 1 93 ? -17.531 -5.903 8.309 1.00 73.12 93 LYS A N 1
ATOM 672 C CA . LYS A 1 93 ? -18.483 -5.314 9.256 1.00 73.12 93 LYS A CA 1
ATOM 673 C C . LYS A 1 93 ? -17.734 -4.754 10.453 1.00 73.12 93 LYS A C 1
ATOM 675 O O . LYS A 1 93 ? -16.980 -5.470 11.105 1.00 73.12 93 LYS A O 1
ATOM 680 N N . LYS A 1 94 ? -17.989 -3.488 10.768 1.00 71.19 94 LYS A N 1
ATOM 681 C CA . LYS A 1 94 ? -17.483 -2.803 11.959 1.00 71.19 94 LYS A CA 1
ATOM 682 C C . LYS A 1 94 ? -18.666 -2.241 12.749 1.00 71.19 94 LYS A C 1
ATOM 684 O O . LYS A 1 94 ? -19.672 -1.874 12.148 1.00 71.19 94 LYS A O 1
ATOM 689 N N . GLN A 1 95 ? -18.561 -2.204 14.076 1.00 69.06 95 GLN A N 1
ATOM 690 C CA . GLN A 1 95 ? -19.552 -1.534 14.920 1.00 69.06 95 GLN A CA 1
ATOM 691 C C . GLN A 1 95 ? -19.405 -0.013 14.742 1.00 69.06 95 GLN A C 1
ATOM 693 O O . GLN A 1 95 ? -18.287 0.504 14.721 1.00 69.06 95 GLN A O 1
ATOM 698 N N . GLY A 1 96 ? -20.518 0.690 14.546 1.00 71.44 96 GLY A N 1
ATOM 699 C CA . GLY A 1 96 ? -20.553 2.125 14.254 1.00 71.44 96 GLY A CA 1
ATOM 700 C C . GLY A 1 96 ? -21.951 2.695 14.476 1.00 71.44 96 GLY A C 1
ATOM 701 O O . GLY A 1 96 ? -22.889 1.938 14.749 1.00 71.44 96 GLY A O 1
ATOM 702 N N . LEU A 1 97 ? -22.090 4.019 14.395 1.00 71.56 97 LEU A N 1
ATOM 703 C CA . LEU A 1 97 ? -23.385 4.664 14.592 1.00 71.56 97 LEU A CA 1
ATOM 704 C C . LEU A 1 97 ? -24.295 4.407 13.371 1.00 71.56 97 LEU A C 1
ATOM 706 O O . LEU A 1 97 ? -23.799 4.264 12.251 1.00 71.56 97 LEU A O 1
ATOM 710 N N . PRO A 1 98 ? -25.631 4.353 13.545 1.00 65.38 98 PRO A N 1
ATOM 711 C CA . PRO A 1 98 ? -26.572 4.096 12.447 1.00 65.38 98 PRO A CA 1
ATOM 712 C C . PRO A 1 98 ? -26.449 5.084 11.278 1.00 65.38 98 PRO A C 1
ATOM 714 O O . PRO A 1 98 ? -26.744 4.740 10.137 1.00 65.38 98 PRO A O 1
ATOM 717 N N . GLU A 1 99 ? -26.002 6.306 11.568 1.00 70.06 99 GLU A N 1
ATOM 718 C CA . GLU A 1 99 ? -25.790 7.391 10.606 1.00 70.06 99 GLU A CA 1
ATOM 719 C C . GLU A 1 99 ? -24.595 7.173 9.662 1.00 70.06 99 GLU A C 1
ATOM 721 O O . GLU A 1 99 ? -24.529 7.787 8.600 1.00 70.06 99 GLU A O 1
ATOM 726 N N . GLU A 1 100 ? -23.697 6.244 9.995 1.00 66.50 100 GLU A N 1
ATOM 727 C CA . GLU A 1 100 ? -22.493 5.917 9.218 1.00 66.50 100 GLU A CA 1
ATOM 728 C C . GLU A 1 100 ? -22.633 4.596 8.446 1.00 66.50 100 GLU A C 1
ATOM 730 O O . GLU A 1 100 ? -21.681 4.102 7.836 1.00 66.50 100 GLU A O 1
ATOM 735 N N . ALA A 1 101 ? -23.829 3.998 8.459 1.00 68.44 101 ALA A N 1
ATOM 736 C CA . ALA A 1 101 ? -24.104 2.781 7.717 1.00 68.44 101 ALA A CA 1
ATOM 737 C C . ALA A 1 101 ? -24.004 3.032 6.202 1.00 68.44 101 ALA A C 1
ATOM 739 O O . ALA A 1 101 ? -24.623 3.942 5.645 1.00 68.44 101 ALA A O 1
ATOM 740 N N . ILE A 1 102 ? -23.251 2.176 5.508 1.00 71.19 102 ILE A N 1
ATOM 741 C CA . ILE A 1 102 ? -23.160 2.202 4.046 1.00 71.19 102 ILE A CA 1
ATOM 742 C C . ILE A 1 102 ? -24.565 1.960 3.468 1.00 71.19 102 ILE A C 1
ATOM 744 O O . ILE A 1 102 ? -25.117 0.871 3.616 1.00 71.19 102 ILE A O 1
ATOM 748 N N . ARG A 1 103 ? -25.136 2.969 2.789 1.00 69.56 103 ARG A N 1
ATOM 749 C CA . ARG A 1 103 ? -26.513 2.935 2.243 1.00 69.56 103 ARG A CA 1
ATOM 750 C C . ARG A 1 103 ? -26.773 1.765 1.292 1.00 69.56 103 ARG A C 1
ATOM 752 O O . ARG A 1 103 ? -27.894 1.269 1.261 1.00 69.56 103 ARG A O 1
ATOM 759 N N . PHE A 1 104 ? -25.773 1.341 0.514 1.00 73.06 104 PHE A N 1
ATOM 760 C CA . PHE A 1 104 ? -25.915 0.258 -0.461 1.00 73.06 104 PHE A CA 1
ATOM 761 C C . PHE A 1 104 ? -24.639 -0.584 -0.572 1.00 73.06 104 PHE A C 1
ATOM 763 O O . PHE A 1 104 ? -23.552 -0.020 -0.716 1.00 73.06 104 PHE A O 1
ATOM 770 N N . PRO A 1 105 ? -24.741 -1.923 -0.575 1.00 72.00 105 PRO A N 1
ATOM 771 C CA . PRO A 1 105 ? -23.589 -2.772 -0.823 1.00 72.00 105 PRO A CA 1
ATOM 772 C C . PRO A 1 105 ? -23.185 -2.702 -2.306 1.00 72.00 105 PRO A C 1
ATOM 774 O O . PRO A 1 105 ? -23.954 -3.046 -3.202 1.00 72.00 105 PRO A O 1
ATOM 777 N N . GLN A 1 106 ? -21.960 -2.252 -2.583 1.00 82.38 106 GLN A N 1
ATOM 778 C CA . GLN A 1 106 ? -21.458 -1.988 -3.940 1.00 82.38 106 GLN A CA 1
ATOM 779 C C . GLN A 1 106 ? -20.921 -3.251 -4.647 1.00 82.38 106 GLN A C 1
ATOM 781 O O . GLN A 1 106 ? -19.842 -3.236 -5.240 1.00 82.38 106 GLN A O 1
ATOM 786 N N . TYR A 1 107 ? -21.671 -4.358 -4.608 1.00 83.88 107 TYR A N 1
ATOM 787 C CA . TYR A 1 107 ? -21.227 -5.648 -5.163 1.00 83.88 107 TYR A CA 1
ATOM 788 C C . TYR A 1 107 ? -20.896 -5.592 -6.658 1.00 83.88 107 TYR A C 1
ATOM 790 O O . TYR A 1 107 ? -19.961 -6.256 -7.094 1.00 83.88 107 TYR A O 1
ATOM 798 N N . LEU A 1 108 ? -21.616 -4.771 -7.432 1.00 86.81 108 LEU A N 1
ATOM 799 C CA . LEU A 1 108 ? -21.352 -4.579 -8.861 1.00 86.81 108 LEU A CA 1
ATOM 800 C C . LEU A 1 108 ? -1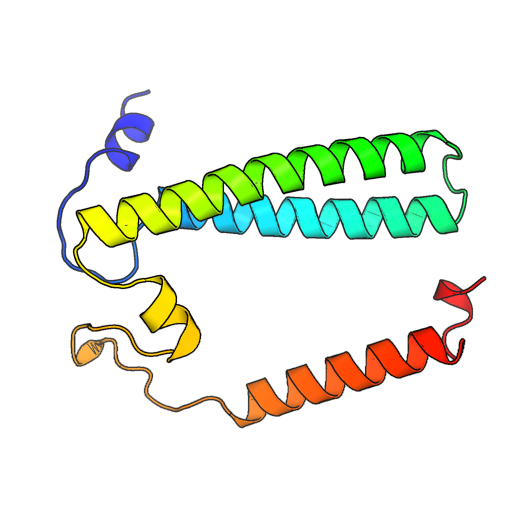9.931 -4.054 -9.108 1.00 86.81 108 LEU A C 1
ATOM 802 O O . LEU A 1 108 ? -19.222 -4.565 -9.970 1.00 86.81 108 LEU A O 1
ATOM 806 N N . ILE A 1 109 ? -19.508 -3.056 -8.328 1.00 87.81 109 ILE A N 1
ATOM 807 C CA . ILE A 1 109 ? -18.174 -2.456 -8.443 1.00 87.81 109 ILE A CA 1
ATOM 808 C C . ILE A 1 109 ? -17.116 -3.491 -8.054 1.00 87.81 109 ILE A C 1
ATOM 810 O O . ILE A 1 109 ? -16.132 -3.658 -8.770 1.00 87.81 109 ILE A O 1
ATOM 814 N N . GLY A 1 110 ? -17.351 -4.235 -6.968 1.00 86.19 110 GLY A N 1
ATOM 815 C CA . GLY A 1 110 ? -16.466 -5.324 -6.549 1.00 86.19 110 GLY A CA 1
ATOM 816 C C . GLY A 1 110 ? -16.298 -6.398 -7.629 1.00 86.19 110 GLY A C 1
ATOM 817 O O . GLY A 1 110 ? -15.172 -6.772 -7.948 1.00 86.19 110 GLY A O 1
ATOM 818 N N . LEU A 1 111 ? -17.398 -6.845 -8.242 1.00 92.62 111 LEU A N 1
ATOM 819 C CA . LEU A 1 111 ? -17.379 -7.822 -9.333 1.00 92.62 111 LEU A CA 1
ATOM 820 C C . LEU A 1 111 ? -16.585 -7.301 -10.540 1.00 92.62 111 LEU A C 1
ATOM 822 O O . LEU A 1 111 ? -15.735 -8.016 -11.066 1.00 92.62 111 LEU A O 1
ATOM 826 N N . LEU A 1 112 ? -16.836 -6.058 -10.962 1.00 94.38 112 LEU A N 1
ATOM 827 C CA . LEU A 1 112 ? -16.140 -5.446 -12.095 1.00 94.38 112 LEU A CA 1
ATOM 828 C C . LEU A 1 112 ? -14.633 -5.329 -11.854 1.00 94.38 112 LEU A C 1
ATOM 830 O O . LEU A 1 112 ? -13.857 -5.643 -12.754 1.00 94.38 112 LEU A O 1
ATOM 834 N N . LEU A 1 113 ? -14.212 -4.930 -10.650 1.00 91.94 113 LEU A N 1
ATOM 835 C CA . LEU A 1 113 ? -12.794 -4.854 -10.293 1.00 91.94 113 LEU A CA 1
ATOM 836 C C . LEU A 1 113 ? -12.127 -6.233 -10.327 1.00 91.94 113 LEU A C 1
ATOM 838 O O . LEU A 1 113 ? -11.053 -6.369 -10.905 1.00 91.94 113 LEU A O 1
ATOM 842 N N . VAL A 1 114 ? -12.774 -7.266 -9.776 1.00 93.50 114 VAL A N 1
ATOM 843 C CA . VAL A 1 114 ? -12.240 -8.639 -9.786 1.00 93.50 114 VAL A CA 1
ATOM 844 C C . VAL A 1 114 ? -12.115 -9.174 -11.212 1.00 93.50 114 VAL A C 1
ATOM 846 O O . VAL A 1 114 ? -11.059 -9.683 -11.582 1.00 93.50 114 VAL A O 1
ATOM 849 N N . LEU A 1 115 ? -13.161 -9.025 -12.030 1.00 95.50 115 LEU A N 1
ATOM 850 C CA . LEU A 1 115 ? -13.135 -9.455 -13.429 1.00 95.50 115 LEU A CA 1
ATOM 851 C C . LEU A 1 115 ? -12.068 -8.697 -14.227 1.00 95.50 115 LEU A C 1
ATOM 853 O O . LEU A 1 115 ? -11.317 -9.315 -14.978 1.00 95.50 115 LEU A O 1
ATOM 857 N N . GLY A 1 116 ? -11.955 -7.383 -14.018 1.00 93.88 116 GLY A N 1
ATOM 858 C CA . GLY A 1 116 ? -10.923 -6.552 -14.634 1.00 93.88 116 GLY A CA 1
ATOM 859 C C . GLY A 1 116 ? -9.507 -6.987 -14.247 1.00 93.88 116 GLY A C 1
ATOM 860 O O . GLY A 1 116 ? -8.654 -7.131 -15.121 1.00 93.88 116 GLY A O 1
ATOM 861 N N . SER A 1 117 ? -9.258 -7.264 -12.963 1.00 90.12 117 SER A N 1
ATOM 862 C CA . SER A 1 117 ? -7.962 -7.760 -12.485 1.00 90.12 117 SER A CA 1
ATOM 863 C C . SER A 1 117 ? -7.615 -9.139 -13.048 1.00 90.12 117 SER A C 1
ATOM 865 O O . SER A 1 117 ? -6.488 -9.328 -13.503 1.00 90.12 117 SER A O 1
ATOM 867 N N . ILE A 1 118 ? -8.563 -10.084 -13.074 1.00 94.19 118 ILE A N 1
ATOM 868 C CA . ILE A 1 118 ? -8.350 -11.424 -13.651 1.00 94.19 118 ILE A CA 1
ATOM 869 C C . ILE A 1 118 ? -8.048 -11.321 -15.148 1.00 94.19 118 ILE A C 1
ATOM 871 O O . ILE A 1 118 ? -7.115 -11.958 -15.632 1.00 94.19 118 ILE A O 1
ATOM 875 N N . TYR A 1 119 ? -8.804 -10.498 -15.877 1.00 91.88 119 TYR A N 1
ATOM 876 C CA . TYR A 1 119 ? -8.599 -10.290 -17.307 1.00 91.88 119 TYR A CA 1
ATOM 877 C C . TYR A 1 119 ? -7.232 -9.660 -17.607 1.00 91.88 119 TYR A C 1
ATOM 879 O O . TYR A 1 119 ? -6.510 -10.145 -18.476 1.00 91.88 119 TYR A O 1
ATOM 887 N N . CYS A 1 120 ? -6.837 -8.631 -16.851 1.00 88.25 120 CYS A N 1
ATOM 888 C CA . CYS A 1 120 ? -5.520 -8.004 -16.972 1.00 88.25 120 CYS A CA 1
ATOM 889 C C . CYS A 1 120 ? -4.388 -9.010 -16.705 1.00 88.25 120 CYS A C 1
ATOM 891 O O . CYS A 1 120 ? -3.452 -9.124 -17.493 1.00 88.25 120 CYS A O 1
ATOM 893 N N . PHE A 1 121 ? -4.510 -9.808 -15.642 1.00 87.69 121 PHE A N 1
ATOM 894 C CA . PHE A 1 121 ? -3.537 -10.850 -15.314 1.00 87.69 121 PHE A CA 1
ATOM 895 C C . PHE A 1 121 ? -3.441 -11.924 -16.410 1.00 87.69 121 PHE A C 1
ATOM 897 O O . PHE A 1 121 ? -2.344 -12.317 -16.805 1.00 87.69 121 PHE A O 1
ATOM 904 N N . TYR A 1 122 ? -4.581 -12.347 -16.964 1.00 89.56 122 TYR A N 1
ATOM 905 C CA . TYR A 1 122 ? -4.631 -13.268 -18.099 1.00 89.56 122 TYR A CA 1
ATOM 906 C C . TYR A 1 122 ? -3.953 -12.686 -19.353 1.00 89.56 122 TYR A C 1
ATOM 908 O O . TYR A 1 122 ? -3.186 -13.381 -20.020 1.00 89.56 122 TYR A O 1
ATOM 916 N N . MET A 1 123 ? -4.172 -11.402 -19.658 1.00 86.56 123 MET A N 1
ATOM 917 C CA . MET A 1 123 ? -3.499 -10.718 -20.770 1.00 86.56 123 MET A CA 1
ATOM 918 C C . MET A 1 123 ? -1.974 -10.658 -20.600 1.00 86.56 123 MET A C 1
ATOM 920 O O . MET A 1 123 ? -1.249 -10.810 -21.582 1.00 86.56 123 MET A O 1
ATOM 924 N N . ILE A 1 124 ? -1.488 -10.461 -19.370 1.00 83.69 124 ILE A N 1
ATOM 925 C CA . ILE A 1 124 ? -0.050 -10.451 -19.062 1.00 83.69 124 ILE A CA 1
ATOM 926 C C . ILE A 1 124 ? 0.544 -11.852 -19.263 1.00 83.69 124 ILE A C 1
ATOM 928 O O . ILE A 1 124 ? 1.552 -11.989 -19.952 1.00 83.69 124 ILE A O 1
ATOM 932 N N . LEU A 1 125 ? -0.098 -12.901 -18.731 1.00 83.94 125 LEU A N 1
ATOM 933 C CA . LEU A 1 125 ? 0.391 -14.282 -18.858 1.00 83.94 125 LEU A CA 1
ATOM 934 C C . LEU A 1 125 ? 0.406 -14.792 -20.302 1.00 83.94 125 LEU A C 1
ATOM 936 O O . LEU A 1 125 ? 1.273 -15.575 -20.676 1.00 83.94 125 LEU A O 1
ATOM 940 N N . THR A 1 126 ? -0.557 -14.363 -21.114 1.00 85.56 126 THR A N 1
ATOM 941 C CA . THR A 1 126 ? -0.652 -14.777 -22.522 1.00 85.56 126 THR A CA 1
ATOM 942 C C . THR A 1 126 ? 0.288 -14.000 -23.447 1.00 85.56 126 THR A C 1
ATOM 944 O O . THR A 1 126 ? 0.340 -14.299 -24.637 1.00 85.56 126 THR A O 1
ATOM 947 N N . GLY A 1 127 ? 1.024 -13.002 -22.937 1.00 76.38 127 GLY A N 1
ATOM 948 C CA . GLY A 1 127 ? 1.889 -12.149 -23.757 1.00 76.38 127 GLY A CA 1
ATOM 949 C C . GLY A 1 127 ? 1.120 -11.285 -24.763 1.00 76.38 127 GLY A C 1
ATOM 950 O O . GLY A 1 127 ? 1.707 -10.752 -25.702 1.00 76.38 127 GLY A O 1
ATOM 951 N N . ALA A 1 128 ? -0.197 -11.132 -24.578 1.00 75.31 128 ALA A N 1
ATOM 952 C CA . ALA A 1 128 ? -1.066 -10.371 -25.475 1.00 75.31 128 ALA A CA 1
ATOM 953 C C . ALA A 1 128 ? -0.770 -8.858 -25.455 1.00 75.31 128 ALA A C 1
ATOM 955 O O . ALA A 1 128 ? -1.211 -8.125 -26.339 1.00 75.31 128 ALA A O 1
ATOM 956 N N . VAL A 1 129 ? -0.015 -8.391 -24.456 1.00 71.81 129 VAL A N 1
ATOM 957 C CA . VAL A 1 129 ? 0.508 -7.024 -24.335 1.00 71.81 129 VAL A CA 1
ATOM 958 C C . VAL A 1 129 ? 2.021 -7.030 -24.584 1.00 71.81 129 VAL A C 1
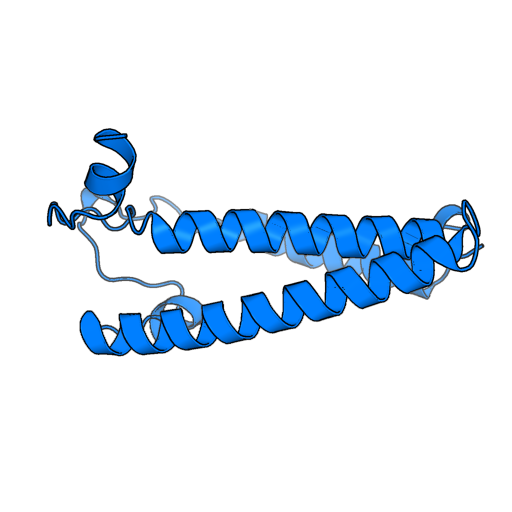ATOM 960 O O . VAL A 1 129 ? 2.801 -7.045 -23.630 1.00 71.81 129 VAL A O 1
ATOM 963 N N . PRO A 1 130 ? 2.466 -6.976 -25.856 1.00 64.94 130 PRO A N 1
ATOM 964 C CA . PRO A 1 130 ? 3.888 -7.023 -26.194 1.00 64.94 130 PRO A CA 1
ATOM 965 C C . PRO A 1 130 ? 4.678 -5.844 -25.611 1.00 64.94 130 PRO A C 1
ATOM 967 O O . PRO A 1 130 ? 5.879 -5.949 -25.415 1.00 64.94 130 PRO A O 1
ATOM 970 N N . SER A 1 131 ? 4.023 -4.731 -25.267 1.00 67.19 131 SER A N 1
ATOM 971 C CA . SER A 1 131 ? 4.662 -3.605 -24.580 1.00 67.19 131 SER A CA 1
ATOM 972 C C . SER A 1 131 ? 5.110 -3.920 -23.147 1.00 67.19 131 SER A C 1
ATOM 974 O O . SER A 1 131 ? 6.010 -3.241 -22.658 1.00 67.19 131 SER A O 1
ATOM 976 N N . LEU A 1 132 ? 4.519 -4.918 -22.482 1.00 60.53 132 LEU A N 1
ATOM 977 C CA . LEU A 1 132 ? 4.815 -5.297 -21.092 1.00 60.53 132 LEU A CA 1
ATOM 978 C C . LEU A 1 132 ? 5.685 -6.557 -20.979 1.00 60.53 132 LEU A C 1
ATOM 980 O O . LEU A 1 132 ? 6.277 -6.777 -19.929 1.00 60.53 132 LEU A O 1
ATOM 984 N N . THR A 1 133 ? 5.752 -7.374 -22.032 1.00 60.09 133 THR A N 1
ATOM 985 C CA . THR A 1 133 ? 6.434 -8.681 -22.020 1.00 60.09 133 THR A CA 1
ATOM 986 C C . THR A 1 133 ? 7.679 -8.762 -22.906 1.00 60.09 133 THR A C 1
ATOM 988 O O . THR A 1 133 ? 8.288 -9.826 -22.963 1.00 60.09 133 THR A O 1
ATOM 991 N N . GLN A 1 134 ? 8.023 -7.685 -23.621 1.00 53.59 134 GLN A N 1
ATOM 992 C CA . GLN A 1 134 ? 9.229 -7.557 -24.454 1.00 53.59 134 GLN A CA 1
ATOM 993 C C . GLN A 1 134 ? 10.215 -6.579 -23.829 1.00 53.59 134 GLN A C 1
ATOM 995 O O . GLN A 1 134 ? 9.751 -5.493 -23.388 1.00 53.59 134 GLN A O 1
#

Foldseek 3Di:
DVVVVVLVDPPPPPDPPRPVVLVVLVVVLVVLVVLLVVLVQCQVVCVPPCVSVVSNVVSVVVSVVSVVVNVVVLVVVCVVVVHNVVVCVVVVDDDDDPVPDDPDDPVVVVVVVVVVVVVVVVCVVVCVPVSRVD

Sequence (134 aa):
MKHAKGLLSGDQHSTPGHNPVGGIVMVGLMLLILLIGLTGYFSVKEFLGDLMGEAHEAIASLALAVVVVHVAAAIIMSLLQKENLVRSMVTGKKQGLPEEAIRFPQYLIGLLLVLGSIYCFYMILTGAVPSLTQ